Protein AF-B7Q5U0-F1 (afdb_monom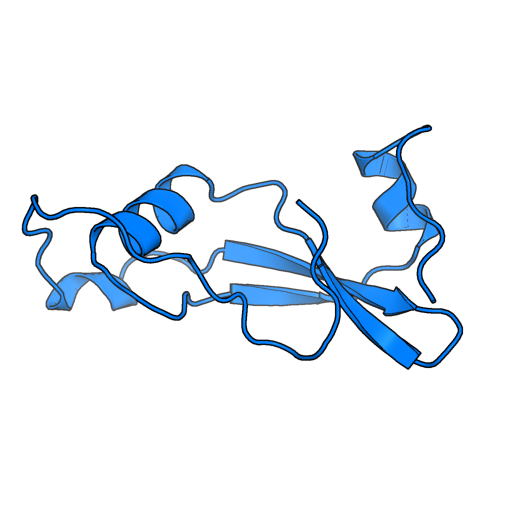er_lite)

Radius of gyration: 14.52 Å; chains: 1; bounding box: 29×28×39 Å

pLDDT: mean 76.77, std 20.28, range [29.55, 95.69]

InterPro domains:
  IPR003115 ParB-like, N-terminal domain [PF02195] (24-82)
  IPR016692 Sulfiredoxin [PTHR21348] (25-88)
  IPR036086 ParB/Sulfiredoxin superfamily [SSF110849] (25-87)

Sequence (89 aa):
MMLSKSAKLELGRPASGEMANPATKDQVPPIDLLWVKGSQGGNYYYSFGGNHRLEAHYRMGCTTIRAKLIQATPLALASYLGGSTPDLK

Organism: Ixodes scapularis (NCBI:txid6945)

Structure (mmCIF, N/CA/C/O backbone):
data_AF-B7Q5U0-F1
#
_entry.id   AF-B7Q5U0-F1
#
loop_
_atom_site.group_PDB
_atom_site.id
_atom_site.type_symbol
_atom_site.label_atom_id
_atom_site.label_alt_id
_atom_site.label_comp_id
_atom_site.label_asym_id
_atom_site.label_entity_id
_atom_site.label_seq_id
_atom_site.pdbx_PDB_ins_code
_atom_site.Cartn_x
_atom_site.Cartn_y
_atom_site.Cartn_z
_atom_site.occupancy
_atom_site.B_iso_or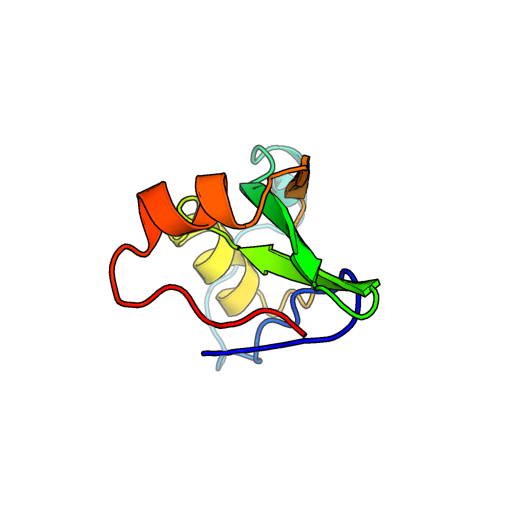_equiv
_atom_site.auth_seq_id
_atom_site.auth_comp_id
_atom_site.auth_asym_id
_atom_site.auth_atom_id
_atom_site.pdbx_PDB_model_num
ATOM 1 N N . MET A 1 1 ? -8.877 6.244 -7.507 1.00 34.81 1 MET A N 1
ATOM 2 C CA . MET A 1 1 ? -9.107 4.856 -7.959 1.00 34.81 1 MET A CA 1
ATOM 3 C C . MET A 1 1 ? -9.047 3.974 -6.719 1.00 34.81 1 MET A C 1
ATOM 5 O O . MET A 1 1 ? -7.983 3.843 -6.133 1.00 34.81 1 MET A O 1
ATOM 9 N N . MET A 1 2 ? -10.204 3.538 -6.221 1.00 29.55 2 MET A N 1
ATOM 10 C CA . MET A 1 2 ? -10.368 2.846 -4.936 1.00 29.55 2 MET A CA 1
ATOM 11 C C . MET A 1 2 ? -10.766 1.401 -5.238 1.00 29.55 2 MET A C 1
ATOM 13 O O . MET A 1 2 ? -11.749 1.205 -5.945 1.00 29.55 2 MET A O 1
ATOM 17 N N . LEU A 1 3 ? -10.025 0.411 -4.740 1.00 39.00 3 LEU A N 1
ATOM 18 C CA . LEU A 1 3 ? -10.356 -1.006 -4.912 1.00 39.00 3 LEU A CA 1
ATOM 19 C C . LEU A 1 3 ? -10.115 -1.752 -3.593 1.00 39.00 3 LEU A C 1
ATOM 21 O O . LEU A 1 3 ? -8.996 -1.806 -3.086 1.00 39.00 3 LEU A O 1
ATOM 25 N N . SER A 1 4 ? -11.206 -2.287 -3.041 1.00 36.16 4 SER A N 1
ATOM 26 C CA . SER A 1 4 ? -11.238 -3.219 -1.913 1.00 36.16 4 SER A CA 1
ATOM 27 C C . SER A 1 4 ? -11.436 -4.645 -2.432 1.00 36.16 4 SER A C 1
ATOM 29 O O . SER A 1 4 ? -12.102 -4.844 -3.448 1.00 36.16 4 SER A O 1
ATOM 31 N N . LYS A 1 5 ? -10.932 -5.599 -1.637 1.00 31.88 5 LYS A N 1
ATOM 32 C CA . LYS A 1 5 ? -10.976 -7.073 -1.722 1.00 31.88 5 LYS A CA 1
ATOM 33 C C . LYS A 1 5 ? -9.771 -7.751 -2.397 1.00 31.88 5 LYS A C 1
ATOM 35 O O . LYS A 1 5 ? -9.714 -7.937 -3.601 1.00 31.88 5 LYS A O 1
ATOM 40 N N . SER A 1 6 ? -8.884 -8.234 -1.518 1.00 33.97 6 SER A N 1
ATOM 41 C CA . SER A 1 6 ? -8.017 -9.416 -1.665 1.00 33.97 6 SER A CA 1
ATOM 42 C C . SER A 1 6 ? -6.936 -9.381 -2.751 1.00 33.97 6 SER A C 1
ATOM 44 O O . SER A 1 6 ? -7.198 -9.692 -3.900 1.00 33.97 6 SER A O 1
ATOM 46 N N . ALA A 1 7 ? -5.703 -9.084 -2.317 1.00 38.75 7 ALA A N 1
ATOM 47 C CA . ALA A 1 7 ? -4.367 -9.432 -2.841 1.00 38.75 7 ALA A CA 1
ATOM 48 C C . ALA A 1 7 ? -4.159 -9.718 -4.347 1.00 38.75 7 ALA A C 1
ATOM 50 O O . ALA A 1 7 ? -3.250 -10.463 -4.710 1.00 38.75 7 ALA A O 1
ATOM 51 N N . LYS A 1 8 ? -4.946 -9.121 -5.238 1.00 37.44 8 LYS A N 1
ATOM 52 C CA . LYS A 1 8 ? -4.740 -9.153 -6.681 1.00 37.44 8 LYS A CA 1
ATOM 53 C C . LYS A 1 8 ? -5.017 -7.750 -7.200 1.00 37.44 8 LYS A C 1
ATOM 55 O O . LYS A 1 8 ? -6.161 -7.323 -7.303 1.00 37.44 8 LYS A O 1
ATOM 60 N N . LEU A 1 9 ? -3.947 -6.994 -7.437 1.00 45.62 9 LEU A N 1
ATOM 61 C CA . LEU A 1 9 ? -4.043 -5.686 -8.074 1.00 45.62 9 LEU A CA 1
ATOM 62 C C . LEU A 1 9 ? -4.345 -5.928 -9.559 1.00 45.62 9 LEU A C 1
ATOM 64 O O . LEU A 1 9 ? -3.431 -6.168 -10.344 1.00 45.62 9 LEU A O 1
ATOM 68 N N . GLU A 1 10 ? -5.629 -5.959 -9.914 1.00 45.50 10 GLU A N 1
ATOM 69 C CA . GLU A 1 10 ? -6.083 -6.179 -11.289 1.00 45.50 10 GLU A CA 1
ATOM 70 C C . GLU A 1 10 ? -5.821 -4.908 -12.109 1.00 45.50 10 GLU A C 1
ATOM 72 O O . GLU A 1 10 ? -6.525 -3.903 -12.009 1.00 45.50 10 GLU A O 1
ATOM 77 N N . LEU A 1 11 ? -4.746 -4.944 -12.893 1.00 51.78 11 LEU A N 1
ATOM 78 C CA . LEU A 1 11 ? -4.426 -3.934 -13.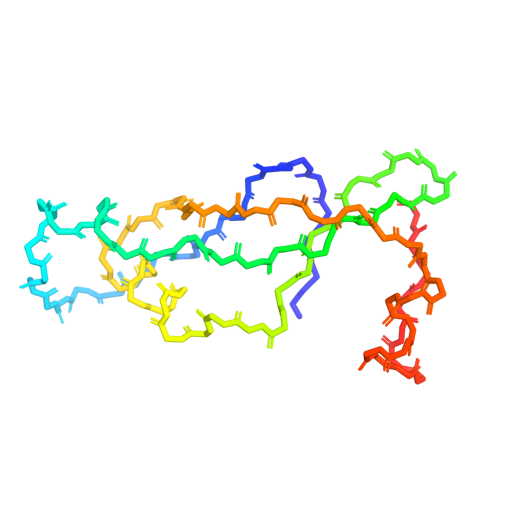892 1.00 51.78 11 LEU A CA 1
ATOM 79 C C . LEU A 1 11 ? -5.444 -4.057 -15.037 1.00 51.78 11 LEU A C 1
ATOM 81 O O . LEU A 1 11 ? -5.609 -5.141 -15.596 1.00 51.78 11 LEU A O 1
ATOM 85 N N . GLY A 1 12 ? -6.155 -2.972 -15.370 1.00 46.91 12 GLY A N 1
ATOM 86 C CA . GLY A 1 12 ? -7.017 -2.930 -16.561 1.00 46.91 12 GLY A CA 1
ATOM 87 C C . GLY A 1 12 ? -6.243 -3.341 -17.827 1.00 46.91 12 GLY A C 1
ATOM 88 O O . GLY A 1 12 ? -5.018 -3.302 -17.860 1.00 46.91 12 GLY A O 1
ATOM 89 N N . ARG A 1 13 ? -6.916 -3.796 -18.885 1.00 48.25 13 ARG A N 1
ATOM 90 C CA . ARG A 1 13 ? -6.215 -4.147 -20.135 1.00 48.25 13 ARG A CA 1
ATOM 91 C C . ARG A 1 13 ? -5.816 -2.881 -20.909 1.00 48.25 13 ARG A C 1
ATOM 93 O O . ARG A 1 13 ? -6.698 -2.071 -21.190 1.00 48.25 13 ARG A O 1
ATOM 100 N N . PRO A 1 14 ? -4.562 -2.733 -21.359 1.00 49.22 14 PRO A N 1
ATOM 101 C CA . PRO A 1 14 ? -4.202 -1.748 -22.375 1.00 49.22 14 PRO A CA 1
ATOM 102 C C . PRO A 1 14 ? -4.521 -2.221 -23.785 1.00 49.22 14 PRO A C 1
ATOM 104 O O . PRO A 1 14 ? -4.512 -3.416 -24.090 1.00 49.22 14 PRO A O 1
ATOM 107 N N . ALA A 1 15 ? -4.711 -1.231 -24.656 1.00 50.50 15 ALA A N 1
ATOM 108 C CA . ALA A 1 15 ? -4.632 -1.387 -26.096 1.00 50.50 15 ALA A CA 1
ATOM 109 C C . ALA A 1 15 ? -3.174 -1.640 -26.531 1.00 50.50 15 ALA A C 1
ATOM 111 O O . ALA A 1 15 ? -2.231 -1.076 -25.982 1.00 50.50 15 ALA A O 1
ATOM 112 N N . SER A 1 16 ? -3.036 -2.535 -27.502 1.00 55.16 16 SER A N 1
ATOM 113 C CA . SER A 1 16 ? -1.822 -3.147 -28.048 1.00 55.16 16 SER A CA 1
ATOM 114 C C . SER A 1 16 ? -0.632 -2.219 -28.330 1.00 55.16 16 SER A C 1
ATOM 116 O O . SER A 1 16 ? -0.798 -1.212 -29.014 1.00 55.16 16 SER A O 1
ATOM 118 N N . GLY A 1 17 ? 0.576 -2.689 -27.984 1.00 55.72 17 GLY A N 1
ATOM 119 C CA . GLY A 1 17 ? 1.805 -2.386 -28.729 1.00 55.72 17 GLY A CA 1
ATOM 120 C C . GLY A 1 17 ? 3.003 -1.927 -27.895 1.00 55.72 17 GLY A C 1
ATOM 121 O O . GLY A 1 17 ? 3.188 -0.733 -27.733 1.00 55.72 17 GLY A O 1
ATOM 122 N N . GLU A 1 18 ? 3.824 -2.868 -27.412 1.00 37.47 18 GLU A N 1
ATOM 123 C CA . GLU A 1 18 ? 5.298 -2.868 -27.546 1.00 37.47 18 GLU A CA 1
ATOM 124 C C . GLU A 1 18 ? 5.890 -4.107 -26.852 1.00 37.47 18 GLU A C 1
ATOM 126 O O . GLU A 1 18 ? 5.628 -4.389 -25.682 1.00 37.47 18 GLU A O 1
ATOM 131 N N . MET A 1 19 ? 6.663 -4.894 -27.607 1.00 41.88 19 MET A N 1
ATOM 132 C CA . MET A 1 19 ? 7.253 -6.155 -27.156 1.00 41.88 19 MET A CA 1
ATOM 133 C C . MET A 1 19 ? 8.500 -5.900 -26.299 1.00 41.88 19 MET A C 1
ATOM 135 O O . MET A 1 19 ? 9.617 -5.873 -26.812 1.00 41.88 19 MET A O 1
ATOM 139 N N . ALA A 1 20 ? 8.328 -5.770 -24.983 1.00 50.69 20 ALA A N 1
ATOM 140 C CA . ALA A 1 20 ? 9.420 -5.999 -24.041 1.00 50.69 20 ALA A CA 1
ATOM 141 C C . ALA A 1 20 ? 9.468 -7.499 -23.709 1.00 50.69 20 ALA A C 1
ATOM 143 O O . ALA A 1 20 ? 8.500 -8.075 -23.217 1.00 50.69 20 ALA A O 1
ATOM 144 N N . ASN A 1 21 ? 10.586 -8.139 -24.047 1.00 55.84 21 ASN A N 1
ATOM 145 C CA . ASN A 1 21 ? 10.836 -9.572 -23.899 1.00 55.84 21 ASN A CA 1
ATOM 146 C C . ASN A 1 21 ? 10.348 -10.131 -22.534 1.00 55.84 21 ASN A C 1
ATOM 148 O O . ASN A 1 21 ? 10.881 -9.732 -21.497 1.00 55.84 21 ASN A O 1
ATOM 152 N N . PRO A 1 22 ? 9.399 -11.090 -22.493 1.00 56.12 22 PRO A N 1
ATOM 153 C CA . PRO A 1 22 ? 8.839 -11.611 -21.240 1.00 56.12 22 PRO A CA 1
ATOM 154 C C . PRO A 1 22 ? 9.870 -12.330 -20.352 1.00 56.12 22 PRO A C 1
ATOM 156 O O . PRO A 1 22 ? 9.631 -12.503 -19.156 1.00 56.12 22 PRO A O 1
ATOM 159 N N . ALA A 1 23 ? 11.021 -12.725 -20.908 1.00 58.09 23 ALA A N 1
ATOM 160 C CA . ALA A 1 23 ? 12.084 -13.426 -20.190 1.00 58.09 23 ALA A CA 1
ATOM 161 C C . ALA A 1 23 ? 12.852 -12.550 -19.178 1.00 58.09 23 ALA A C 1
ATOM 163 O O . ALA A 1 23 ? 13.500 -13.087 -18.283 1.00 58.09 23 ALA A O 1
ATOM 164 N N . THR A 1 24 ? 12.784 -11.216 -19.270 1.00 61.75 24 THR A N 1
ATOM 165 C CA . THR A 1 24 ? 13.484 -10.315 -18.330 1.00 61.75 24 THR A CA 1
ATOM 166 C C . THR A 1 24 ? 12.602 -9.840 -17.174 1.00 61.75 24 THR A C 1
ATOM 168 O O . THR A 1 24 ? 13.098 -9.177 -16.261 1.00 61.75 24 THR A O 1
ATOM 171 N N . LYS A 1 25 ? 11.312 -10.219 -17.138 1.00 60.28 25 LYS A N 1
ATOM 172 C CA . LYS A 1 25 ? 10.366 -9.804 -16.082 1.00 60.28 25 LYS A CA 1
ATOM 173 C C . LYS A 1 25 ? 10.867 -10.147 -14.670 1.00 60.28 25 LYS A C 1
ATOM 175 O O . LYS A 1 25 ? 10.646 -9.397 -13.719 1.00 60.28 25 LYS A O 1
ATOM 180 N N . ASP A 1 26 ? 11.569 -11.273 -14.545 1.00 66.62 26 ASP A N 1
ATOM 181 C CA . ASP A 1 26 ? 12.040 -11.805 -13.267 1.00 66.62 26 ASP A CA 1
ATOM 182 C C . ASP A 1 26 ? 13.343 -11.134 -12.797 1.00 66.62 26 ASP A C 1
ATOM 184 O O . ASP A 1 26 ? 13.697 -11.225 -11.619 1.00 66.62 26 ASP A O 1
ATOM 188 N N . GLN A 1 27 ? 14.002 -10.371 -13.675 1.00 75.56 27 GLN A N 1
ATOM 189 C CA . GLN A 1 27 ? 15.196 -9.577 -13.367 1.00 75.56 27 GLN A CA 1
ATOM 190 C C . GLN A 1 27 ? 14.849 -8.189 -12.804 1.00 75.56 27 GLN A C 1
ATOM 192 O O . GLN A 1 27 ? 15.677 -7.555 -12.154 1.00 75.56 27 GLN A O 1
ATOM 197 N N . VAL A 1 28 ? 13.616 -7.715 -13.015 1.00 80.56 28 VAL A N 1
ATOM 198 C CA . VAL A 1 28 ? 13.155 -6.414 -12.510 1.00 80.56 28 VAL A CA 1
ATOM 199 C C . VAL A 1 28 ? 12.747 -6.545 -11.040 1.00 80.56 28 VAL A C 1
ATOM 201 O O . VAL A 1 28 ? 11.894 -7.382 -10.739 1.00 80.56 28 VAL A O 1
ATOM 204 N N . PRO A 1 29 ? 13.275 -5.725 -10.111 1.00 85.81 29 PRO A N 1
ATOM 205 C CA . PRO A 1 29 ? 12.939 -5.834 -8.694 1.00 85.81 29 PRO A CA 1
ATOM 206 C C . PRO A 1 29 ? 11.432 -5.646 -8.445 1.00 85.81 29 PRO A C 1
ATOM 208 O O . PRO A 1 29 ? 10.778 -4.885 -9.175 1.00 85.81 29 PRO A O 1
ATOM 211 N N . PRO A 1 30 ? 10.870 -6.298 -7.409 1.00 87.69 30 PRO A N 1
ATOM 212 C CA . PRO A 1 30 ? 9.462 -6.145 -7.057 1.00 87.69 30 PRO A CA 1
ATOM 213 C C . PRO A 1 30 ? 9.138 -4.701 -6.647 1.00 87.69 30 PRO A C 1
ATOM 215 O O . PRO A 1 30 ? 10.020 -3.937 -6.241 1.00 87.69 30 PRO A O 1
ATOM 218 N N . ILE A 1 31 ? 7.870 -4.312 -6.779 1.00 89.44 31 ILE A N 1
ATOM 219 C CA . ILE A 1 31 ? 7.369 -3.044 -6.227 1.00 89.44 31 ILE A CA 1
ATOM 220 C C . ILE A 1 31 ? 7.028 -3.205 -4.744 1.00 89.44 31 ILE A C 1
ATOM 222 O O . ILE A 1 31 ? 6.675 -4.298 -4.309 1.00 89.44 31 ILE A O 1
ATOM 226 N N . ASP A 1 32 ? 7.096 -2.127 -3.973 1.00 91.38 32 ASP A N 1
ATOM 227 C CA . ASP A 1 32 ? 6.655 -2.139 -2.579 1.00 91.38 32 ASP A CA 1
ATOM 228 C C . ASP A 1 32 ? 5.179 -1.742 -2.500 1.00 91.38 32 ASP A C 1
ATOM 230 O O . ASP A 1 32 ? 4.781 -0.695 -3.014 1.00 91.38 32 ASP A O 1
ATOM 234 N N . LEU A 1 33 ? 4.372 -2.580 -1.849 1.00 93.00 33 LEU A N 1
ATOM 235 C CA . LEU A 1 33 ? 2.964 -2.307 -1.579 1.00 93.00 33 LEU A CA 1
ATOM 236 C C . LEU A 1 33 ? 2.742 -2.180 -0.077 1.00 93.00 33 LEU A C 1
ATOM 238 O O . LEU A 1 33 ? 2.997 -3.122 0.677 1.00 93.00 33 LEU A O 1
ATOM 242 N N . LEU A 1 34 ? 2.200 -1.041 0.347 1.00 94.38 34 LEU A N 1
ATOM 243 C CA . LEU A 1 34 ? 1.673 -0.878 1.693 1.00 94.38 34 LEU A CA 1
ATOM 244 C C . LEU A 1 34 ? 0.392 -1.695 1.825 1.00 94.38 34 LEU A C 1
ATOM 246 O O . LEU A 1 34 ? -0.597 -1.423 1.148 1.00 94.38 34 LEU A O 1
ATOM 250 N N . TRP A 1 35 ? 0.414 -2.679 2.713 1.00 95.69 35 TRP A N 1
ATOM 251 C CA . TRP A 1 35 ? -0.739 -3.482 3.078 1.00 95.69 35 TRP A CA 1
ATOM 252 C C . TRP A 1 35 ? -1.330 -2.967 4.387 1.00 95.69 35 TRP A C 1
ATOM 254 O O . TRP A 1 35 ? -0.716 -3.079 5.449 1.00 95.69 35 TRP A O 1
ATOM 264 N N . VAL A 1 36 ? -2.542 -2.425 4.307 1.00 94.44 36 VAL A N 1
ATOM 265 C CA . VAL A 1 36 ? -3.285 -1.901 5.454 1.00 94.44 36 VAL A CA 1
ATOM 266 C C . VAL A 1 36 ? -4.545 -2.732 5.656 1.00 94.44 36 VAL A C 1
ATOM 268 O O . VAL A 1 36 ? -5.270 -3.027 4.701 1.00 94.44 36 VAL A O 1
ATOM 271 N N . LYS A 1 37 ? -4.808 -3.121 6.906 1.00 93.75 37 LYS A N 1
ATOM 272 C CA . LYS A 1 37 ? -6.063 -3.772 7.293 1.00 93.75 37 LYS A CA 1
ATOM 273 C C . LYS A 1 37 ? -7.094 -2.721 7.700 1.00 93.75 37 LYS A C 1
ATOM 275 O O . LYS A 1 37 ? -6.798 -1.863 8.529 1.00 93.75 37 LYS A O 1
ATOM 280 N N . GLY A 1 38 ? -8.283 -2.805 7.112 1.00 91.81 38 GLY A N 1
ATOM 281 C CA . GLY A 1 38 ? -9.456 -2.028 7.498 1.00 91.81 38 GLY A CA 1
ATOM 282 C C . GLY A 1 38 ? -10.052 -2.499 8.823 1.00 91.81 38 GLY A C 1
ATOM 283 O O . GLY A 1 38 ? -9.751 -3.591 9.313 1.00 91.81 38 GLY A O 1
ATOM 284 N N . SER A 1 39 ? -10.908 -1.659 9.395 1.00 90.81 39 SER A N 1
ATOM 285 C CA . SER A 1 39 ? -11.560 -1.871 10.696 1.00 90.81 39 SER A CA 1
ATOM 286 C C . SER A 1 39 ? -12.454 -3.125 10.776 1.00 90.81 39 SER A C 1
ATOM 288 O O . SER A 1 39 ? -12.613 -3.703 11.845 1.00 90.81 39 SER A O 1
ATOM 290 N N . GLN A 1 40 ? -12.987 -3.583 9.649 1.00 92.69 40 GLN A N 1
ATOM 291 C CA . GLN A 1 40 ? -13.805 -4.780 9.429 1.00 92.69 40 GLN A C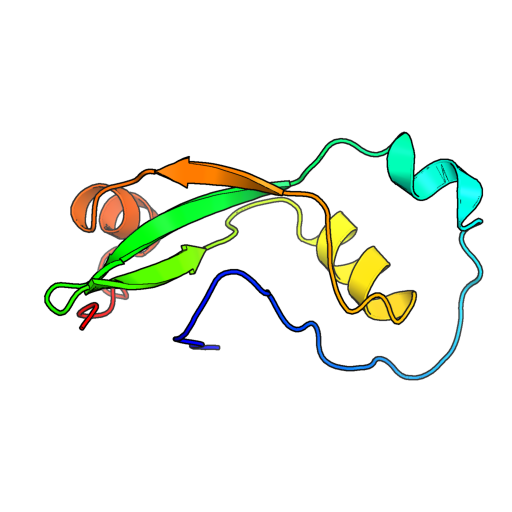A 1
ATOM 292 C C . GLN A 1 40 ? -12.991 -5.936 8.817 1.00 92.69 40 GLN A C 1
ATOM 294 O O . GLN A 1 40 ? -13.554 -6.933 8.370 1.00 92.69 40 GLN A O 1
ATOM 299 N N . GLY A 1 41 ? -11.659 -5.818 8.771 1.00 89.75 41 GLY A N 1
ATOM 300 C CA . GLY A 1 41 ? -10.765 -6.867 8.276 1.00 89.75 41 GLY A CA 1
ATOM 301 C C . GLY A 1 41 ? -10.506 -6.848 6.766 1.00 89.75 41 GLY A C 1
ATOM 302 O O . GLY A 1 41 ? -9.883 -7.779 6.251 1.00 89.75 41 GLY A O 1
ATOM 303 N N . GLY A 1 42 ? -10.937 -5.804 6.046 1.00 92.50 42 GLY A N 1
ATOM 304 C CA . GLY A 1 42 ? -10.615 -5.619 4.629 1.00 92.50 42 GLY A CA 1
ATOM 305 C C . GLY A 1 42 ? -9.109 -5.455 4.391 1.00 92.50 42 GLY A C 1
ATOM 306 O O . GLY A 1 42 ? -8.425 -4.790 5.163 1.00 92.50 42 GLY A O 1
ATOM 307 N N . ASN A 1 43 ? -8.570 -6.047 3.321 1.00 93.38 43 ASN A N 1
ATOM 308 C CA . ASN A 1 43 ? -7.164 -5.873 2.941 1.00 93.38 43 ASN A CA 1
ATOM 309 C C . ASN A 1 43 ? -7.045 -4.836 1.822 1.00 93.38 43 ASN A C 1
ATOM 311 O O . ASN A 1 43 ? -7.599 -5.039 0.740 1.00 93.38 43 ASN A O 1
ATOM 315 N N . TYR A 1 44 ? -6.292 -3.770 2.084 1.00 93.38 44 TYR A N 1
ATOM 316 C CA . TYR A 1 44 ? -6.050 -2.668 1.159 1.00 93.38 44 TYR A CA 1
ATOM 317 C C . TYR A 1 44 ? -4.567 -2.591 0.807 1.00 93.38 44 TYR A C 1
ATOM 319 O O . TYR A 1 44 ? -3.717 -2.695 1.692 1.00 93.38 44 TYR A O 1
ATOM 327 N N . TYR A 1 45 ? -4.263 -2.407 -0.478 1.00 92.94 45 TYR A N 1
ATOM 328 C CA . TYR A 1 45 ? -2.898 -2.392 -1.002 1.00 92.94 45 TYR A CA 1
ATOM 329 C C . TYR A 1 45 ? -2.634 -1.078 -1.730 1.00 92.94 45 TYR A C 1
ATOM 331 O O . TYR A 1 45 ? -3.315 -0.761 -2.703 1.00 92.94 45 TYR A O 1
ATOM 339 N N . TYR A 1 46 ? -1.639 -0.326 -1.267 1.00 92.31 46 TYR A N 1
ATOM 340 C CA . TYR A 1 46 ? -1.264 0.974 -1.815 1.00 92.31 46 TYR A CA 1
ATOM 341 C C . TYR A 1 46 ? 0.151 0.930 -2.383 1.00 92.31 46 TYR A C 1
ATOM 343 O O . TYR A 1 46 ? 1.078 0.489 -1.709 1.00 92.31 46 TYR A O 1
ATOM 351 N N . SER A 1 47 ? 0.322 1.423 -3.609 1.00 90.56 47 SER A N 1
ATOM 352 C CA . SER A 1 47 ? 1.634 1.642 -4.222 1.00 90.56 47 SER A CA 1
ATOM 353 C C . SER A 1 47 ? 1.910 3.138 -4.274 1.00 90.56 47 SER A C 1
ATOM 355 O O . SER A 1 47 ? 1.129 3.878 -4.866 1.00 90.56 47 SER A O 1
ATOM 357 N N . PHE A 1 48 ? 3.021 3.580 -3.687 1.00 88.12 48 PHE A N 1
ATOM 358 C CA . PHE A 1 48 ? 3.489 4.972 -3.796 1.00 88.12 48 PHE A CA 1
ATOM 359 C C . PHE A 1 48 ? 4.665 5.124 -4.764 1.00 88.12 48 PHE A C 1
ATOM 361 O O . PHE A 1 48 ? 4.979 6.225 -5.204 1.00 88.12 48 PHE A O 1
ATOM 368 N N . GLY A 1 49 ? 5.307 4.011 -5.113 1.00 86.44 49 GLY A N 1
ATOM 369 C CA . GLY A 1 49 ? 6.387 3.954 -6.088 1.00 86.44 49 GLY A CA 1
ATOM 370 C C . GLY A 1 49 ? 6.112 2.914 -7.165 1.00 86.44 49 GLY A C 1
ATOM 371 O O . GLY A 1 49 ? 5.083 2.243 -7.176 1.00 86.44 49 GLY A O 1
ATOM 372 N N . GLY A 1 50 ? 7.061 2.760 -8.088 1.00 84.56 50 GLY A N 1
ATOM 373 C CA . GLY A 1 50 ? 6.979 1.711 -9.104 1.00 84.56 50 GLY A CA 1
ATOM 374 C C . GLY A 1 50 ? 6.027 2.002 -10.266 1.00 84.56 50 GLY A C 1
ATOM 375 O O . GLY A 1 50 ? 5.776 1.086 -11.040 1.00 84.56 50 GLY A O 1
ATOM 376 N N . ASN A 1 51 ? 5.569 3.248 -10.444 1.00 87.44 51 ASN A N 1
ATOM 377 C CA . ASN A 1 51 ? 4.633 3.643 -11.508 1.00 87.44 51 ASN A CA 1
ATOM 378 C C . ASN A 1 51 ? 5.060 3.156 -12.900 1.00 87.44 51 ASN A C 1
ATOM 380 O O . ASN A 1 51 ? 4.256 2.556 -13.598 1.00 87.44 51 ASN A O 1
ATOM 384 N N . HIS A 1 52 ? 6.331 3.318 -13.287 1.00 87.00 52 HIS A N 1
ATOM 385 C CA . HIS A 1 52 ? 6.811 2.845 -14.596 1.00 87.00 52 HIS A CA 1
ATOM 386 C C . HIS A 1 52 ? 6.769 1.318 -14.730 1.00 87.00 52 HIS A C 1
ATOM 388 O O . HIS A 1 52 ? 6.440 0.798 -15.789 1.00 87.00 52 HIS A O 1
ATOM 394 N N . ARG A 1 53 ? 7.083 0.585 -13.652 1.00 85.81 53 ARG A N 1
ATOM 395 C CA . ARG A 1 53 ? 7.024 -0.885 -13.641 1.00 85.81 53 ARG A CA 1
ATOM 396 C C . ARG A 1 53 ? 5.580 -1.366 -13.721 1.00 85.81 53 ARG A C 1
ATOM 398 O O . ARG A 1 53 ? 5.312 -2.338 -14.421 1.00 85.81 53 ARG A O 1
ATOM 405 N N . LEU A 1 54 ? 4.677 -0.673 -13.032 1.00 83.31 54 LEU A N 1
ATOM 406 C CA . LEU A 1 54 ? 3.247 -0.939 -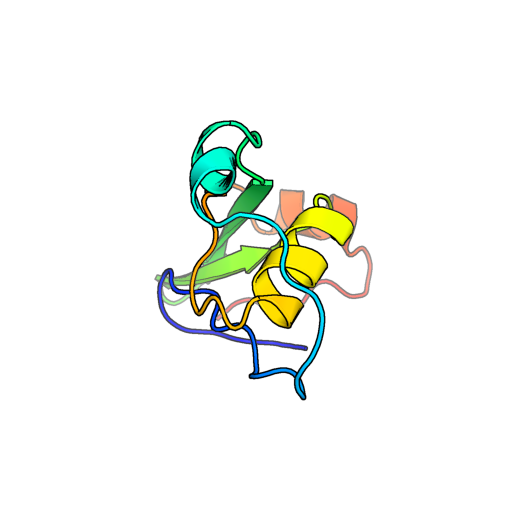13.059 1.00 83.31 54 LEU A CA 1
ATOM 407 C C . LEU A 1 54 ? 2.659 -0.663 -14.446 1.00 83.31 54 LEU A C 1
ATOM 409 O O . LEU A 1 54 ? 1.969 -1.517 -14.982 1.00 83.31 54 LEU A O 1
ATOM 413 N N . GLU A 1 55 ? 3.007 0.472 -15.050 1.00 85.44 55 GLU A N 1
ATOM 414 C CA . GLU A 1 55 ? 2.597 0.856 -16.403 1.00 85.44 55 GLU A CA 1
ATOM 415 C C . GLU A 1 55 ? 3.163 -0.094 -17.463 1.00 85.44 55 GLU A C 1
ATOM 417 O O . GLU A 1 55 ? 2.459 -0.478 -18.389 1.00 85.44 55 GLU A O 1
ATOM 422 N N . ALA A 1 56 ? 4.411 -0.545 -17.318 1.00 85.31 56 ALA A N 1
ATOM 423 C CA . ALA A 1 56 ? 4.972 -1.562 -18.199 1.00 85.31 56 ALA A CA 1
ATOM 424 C C . ALA A 1 56 ? 4.197 -2.885 -18.082 1.00 85.31 56 ALA A C 1
ATOM 426 O O . ALA A 1 56 ? 3.824 -3.464 -19.098 1.00 85.31 56 ALA A O 1
ATOM 427 N N . HIS A 1 57 ? 3.906 -3.351 -16.859 1.00 82.56 57 HIS A N 1
ATOM 428 C CA . HIS A 1 57 ? 3.093 -4.558 -16.651 1.00 82.56 57 HIS A CA 1
ATOM 429 C C . HIS A 1 57 ? 1.680 -4.390 -17.203 1.00 82.56 57 HIS A C 1
ATOM 431 O O . HIS A 1 57 ? 1.189 -5.312 -17.851 1.00 82.56 57 HIS A O 1
ATOM 437 N N . TYR A 1 58 ? 1.075 -3.215 -17.005 1.00 82.38 58 TYR A N 1
ATOM 438 C CA . TYR A 1 58 ? -0.185 -2.837 -17.626 1.00 82.38 58 TYR A CA 1
ATOM 439 C C . TYR A 1 58 ? -0.045 -3.042 -19.131 1.00 82.38 58 TYR A C 1
ATOM 441 O O . TYR A 1 58 ? -0.655 -3.974 -19.640 1.00 82.38 58 TYR A O 1
ATOM 449 N N . ARG A 1 59 ? 0.823 -2.280 -19.823 1.00 83.75 59 ARG A N 1
ATOM 450 C CA . ARG A 1 59 ? 1.038 -2.296 -21.291 1.00 83.75 59 ARG A CA 1
ATOM 451 C C . ARG A 1 59 ? 1.324 -3.676 -21.880 1.00 83.75 59 ARG A C 1
ATOM 453 O O . ARG A 1 59 ? 0.861 -3.977 -22.974 1.00 83.75 59 ARG A O 1
ATOM 460 N N . MET A 1 60 ? 2.030 -4.527 -21.141 1.00 81.56 60 MET A N 1
ATOM 461 C CA . MET A 1 60 ? 2.303 -5.919 -21.520 1.00 81.56 60 MET A CA 1
ATOM 462 C C . MET A 1 60 ? 1.087 -6.853 -21.365 1.00 81.56 60 MET A C 1
ATOM 464 O O . MET A 1 60 ? 1.198 -8.053 -21.607 1.00 81.56 60 MET A O 1
ATOM 468 N N . GLY A 1 61 ? -0.066 -6.346 -20.926 1.00 80.19 61 GLY A N 1
ATOM 469 C CA . GLY A 1 61 ? -1.270 -7.131 -20.666 1.00 80.19 61 GLY A CA 1
ATOM 470 C C . GLY A 1 61 ? -1.146 -8.053 -19.452 1.00 80.19 61 GLY A C 1
ATOM 471 O O . GLY A 1 61 ? -1.890 -9.029 -19.343 1.00 80.19 61 GLY A O 1
ATOM 472 N N . CYS A 1 62 ? -0.203 -7.783 -18.544 1.00 81.75 62 CYS A N 1
ATOM 473 C CA . CYS A 1 62 ? -0.014 -8.587 -17.345 1.00 81.75 62 CYS A CA 1
ATOM 474 C C . CYS A 1 62 ? -1.102 -8.265 -16.319 1.00 81.75 62 CYS A C 1
ATOM 476 O O . CYS A 1 62 ? -1.251 -7.132 -15.873 1.00 81.75 62 CYS A O 1
ATOM 478 N N . THR A 1 63 ? -1.817 -9.295 -15.872 1.00 81.94 63 THR A N 1
ATOM 479 C CA . THR A 1 63 ? -2.859 -9.165 -14.841 1.00 81.94 63 THR A CA 1
ATOM 480 C C . THR A 1 63 ? -2.299 -9.086 -13.420 1.00 81.94 63 THR A C 1
ATOM 482 O O . THR A 1 63 ? -3.048 -8.874 -12.473 1.00 81.94 63 THR A O 1
ATOM 485 N N . THR A 1 64 ? -0.998 -9.332 -13.245 1.00 84.44 64 THR A N 1
ATOM 486 C CA . THR A 1 64 ? -0.320 -9.392 -11.944 1.00 84.44 64 THR A CA 1
ATOM 487 C C . THR A 1 64 ? 1.104 -8.856 -12.052 1.00 84.44 64 THR A C 1
ATOM 489 O O . THR A 1 64 ? 1.763 -9.063 -13.070 1.00 84.44 64 THR A O 1
ATOM 492 N N . ILE A 1 65 ? 1.606 -8.251 -10.975 1.00 86.06 65 ILE A N 1
ATOM 493 C CA . ILE A 1 65 ? 2.989 -7.776 -10.833 1.00 86.06 65 ILE A CA 1
ATOM 494 C C . ILE A 1 65 ? 3.602 -8.337 -9.547 1.00 86.06 65 ILE A C 1
ATOM 496 O O . ILE A 1 65 ? 2.899 -8.549 -8.558 1.00 86.06 65 ILE A O 1
ATOM 500 N N . ARG A 1 66 ? 4.919 -8.573 -9.540 1.00 88.50 66 ARG A N 1
ATOM 501 C CA . ARG A 1 66 ? 5.630 -8.969 -8.317 1.00 88.50 66 ARG A CA 1
ATOM 502 C C . ARG A 1 66 ? 5.716 -7.796 -7.350 1.00 88.50 66 ARG A C 1
ATOM 504 O O . ARG A 1 66 ? 6.230 -6.733 -7.702 1.00 88.50 66 ARG A O 1
ATOM 511 N N . ALA A 1 67 ? 5.274 -8.026 -6.120 1.00 91.44 67 ALA A N 1
ATOM 512 C CA . ALA A 1 67 ? 5.281 -7.020 -5.076 1.00 91.44 67 ALA A CA 1
ATOM 513 C C . ALA A 1 67 ? 5.764 -7.576 -3.736 1.00 91.44 67 ALA A C 1
ATOM 515 O O . ALA A 1 67 ? 5.471 -8.718 -3.379 1.00 91.44 67 ALA A O 1
ATOM 516 N N . LYS A 1 68 ? 6.473 -6.738 -2.981 1.00 92.19 68 LYS A N 1
ATOM 517 C CA . LYS A 1 68 ? 6.776 -6.946 -1.571 1.00 92.19 68 LYS A CA 1
ATOM 518 C C . LYS A 1 68 ? 5.673 -6.287 -0.749 1.00 92.19 68 LYS A C 1
ATOM 520 O O . LYS A 1 68 ? 5.448 -5.084 -0.855 1.00 92.19 68 LYS A O 1
ATOM 525 N N . LEU A 1 69 ? 4.982 -7.081 0.064 1.00 93.69 69 LEU A N 1
ATOM 526 C CA . LEU A 1 69 ? 3.954 -6.574 0.967 1.00 93.69 69 LEU A CA 1
ATOM 527 C C . LEU A 1 69 ? 4.607 -6.039 2.240 1.00 93.69 69 LEU A C 1
ATOM 529 O O . LEU A 1 69 ? 5.288 -6.774 2.954 1.00 93.69 69 LEU A O 1
ATOM 533 N N . ILE A 1 70 ? 4.377 -4.763 2.522 1.00 93.69 70 ILE A N 1
ATOM 534 C CA . ILE A 1 70 ? 4.833 -4.083 3.730 1.00 93.69 70 ILE A CA 1
ATOM 535 C C . ILE A 1 70 ? 3.599 -3.791 4.570 1.00 93.69 70 ILE A C 1
ATOM 537 O O . ILE A 1 70 ? 2.777 -2.953 4.207 1.00 93.69 70 ILE A O 1
ATOM 541 N N . GLN A 1 71 ? 3.445 -4.506 5.681 1.00 94.56 71 GLN A N 1
ATOM 542 C CA . GLN A 1 71 ? 2.317 -4.285 6.576 1.00 94.56 71 GLN A CA 1
ATOM 543 C C . GLN A 1 71 ? 2.438 -2.908 7.242 1.00 94.56 71 GLN A C 1
ATOM 545 O O . GLN A 1 71 ? 3.475 -2.578 7.815 1.00 94.56 71 GLN A O 1
ATOM 550 N N . ALA A 1 72 ? 1.371 -2.117 7.169 1.00 92.38 72 ALA A N 1
ATOM 551 C CA . ALA A 1 72 ? 1.321 -0.754 7.679 1.00 92.38 72 ALA A CA 1
ATOM 552 C C . ALA A 1 72 ? 0.013 -0.485 8.435 1.00 92.38 72 ALA A C 1
ATOM 554 O O . ALA A 1 72 ? -0.999 -1.168 8.254 1.00 92.38 72 ALA A O 1
ATOM 555 N N . THR A 1 73 ? 0.040 0.525 9.303 1.00 92.56 73 THR A N 1
ATOM 556 C CA . THR A 1 73 ? -1.145 1.000 10.026 1.00 92.56 73 THR A CA 1
ATOM 557 C C . THR A 1 73 ? -1.892 2.059 9.205 1.00 92.56 73 THR A C 1
ATOM 559 O O . THR A 1 73 ? -1.282 2.721 8.360 1.00 92.56 73 THR A O 1
ATOM 562 N N . PRO A 1 74 ? -3.192 2.296 9.464 1.00 90.12 74 PRO A N 1
ATOM 563 C CA . PRO A 1 74 ? -3.917 3.413 8.852 1.00 90.12 74 PRO A CA 1
ATOM 564 C C . PRO A 1 74 ? -3.261 4.777 9.115 1.00 90.12 74 PRO A C 1
ATOM 566 O O . PRO A 1 74 ? -3.271 5.645 8.250 1.00 90.12 74 PRO A O 1
ATOM 569 N N . LEU A 1 75 ? -2.620 4.949 10.277 1.00 91.38 75 LEU A N 1
ATOM 570 C CA . LEU A 1 75 ? -1.868 6.165 10.592 1.00 91.38 75 LEU A CA 1
ATOM 571 C C . LEU A 1 75 ? -0.633 6.326 9.692 1.00 91.38 75 LEU A C 1
ATOM 573 O O . LEU A 1 75 ? -0.372 7.421 9.207 1.00 91.38 75 LEU A O 1
ATOM 577 N N . ALA A 1 76 ? 0.094 5.237 9.424 1.00 91.44 76 ALA A N 1
ATOM 578 C CA . ALA A 1 76 ? 1.212 5.261 8.484 1.00 91.44 76 ALA A CA 1
ATOM 579 C C . ALA A 1 76 ? 0.743 5.590 7.057 1.00 91.44 76 ALA A C 1
ATOM 581 O O . ALA A 1 76 ? 1.411 6.340 6.352 1.00 91.44 76 ALA A O 1
ATOM 582 N N . LEU A 1 77 ? -0.432 5.096 6.644 1.00 92.50 77 LEU A N 1
ATOM 583 C CA . LEU A 1 77 ? -1.053 5.490 5.375 1.00 92.50 77 LEU A CA 1
ATOM 584 C C . LEU A 1 77 ? -1.385 6.991 5.345 1.00 92.50 77 LEU A C 1
ATOM 586 O O . LEU A 1 77 ? -1.195 7.642 4.315 1.00 92.50 77 LEU A O 1
ATOM 590 N N . ALA A 1 78 ? -1.821 7.553 6.474 1.00 92.50 78 ALA A N 1
ATOM 591 C CA . ALA A 1 78 ? -2.134 8.972 6.579 1.00 92.50 78 ALA A CA 1
ATOM 592 C C . ALA A 1 78 ? -0.919 9.886 6.395 1.00 92.50 78 ALA A C 1
ATOM 594 O O . ALA A 1 78 ? -1.068 10.995 5.889 1.00 92.50 78 ALA A O 1
ATOM 595 N N . SER A 1 79 ? 0.294 9.417 6.702 1.00 93.75 79 SER A N 1
ATOM 596 C CA . SER A 1 79 ? 1.523 10.155 6.385 1.00 93.75 79 SER A CA 1
ATOM 597 C C . SER A 1 79 ? 1.747 10.338 4.878 1.00 93.75 79 SER A C 1
ATOM 599 O O . SER A 1 79 ? 2.417 11.288 4.485 1.00 93.75 79 SER A O 1
ATOM 601 N N . TYR A 1 80 ? 1.175 9.470 4.034 1.00 91.31 80 TYR A N 1
ATOM 602 C CA . TYR A 1 80 ? 1.238 9.605 2.576 1.00 91.31 80 TYR A CA 1
ATOM 603 C C . TYR A 1 80 ? 0.051 10.382 1.996 1.00 91.31 80 TYR A C 1
ATOM 605 O O . TYR A 1 80 ? 0.227 11.161 1.063 1.00 91.31 80 TYR A O 1
ATOM 613 N N . LEU A 1 81 ? -1.162 10.146 2.508 1.00 91.56 81 LEU A N 1
ATOM 614 C CA . LEU A 1 81 ? -2.401 10.683 1.927 1.00 91.56 81 LEU A CA 1
ATOM 615 C C . LEU A 1 81 ? -2.903 11.973 2.599 1.00 91.56 81 LEU A C 1
ATOM 617 O O . LEU A 1 81 ? -3.752 12.669 2.037 1.00 91.56 81 LEU A O 1
ATOM 621 N N . GLY A 1 82 ? -2.412 12.307 3.795 1.00 92.12 82 GLY A N 1
ATOM 622 C CA . GLY A 1 82 ? -2.831 13.480 4.561 1.00 92.12 82 GLY A CA 1
ATOM 623 C C . GLY A 1 82 ? -4.348 13.531 4.761 1.00 92.12 82 GLY A C 1
ATOM 624 O O . GLY A 1 82 ? -4.979 12.53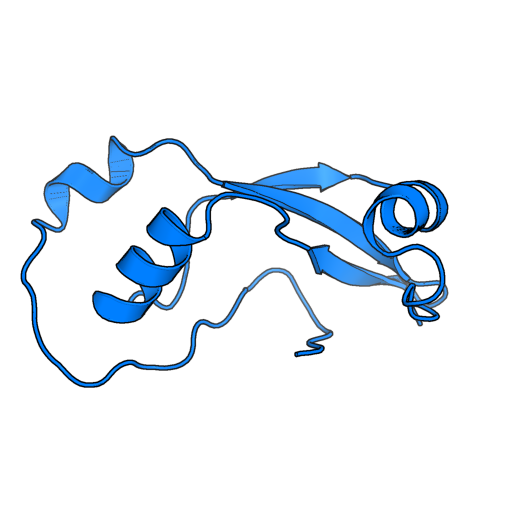8 5.127 1.00 92.12 82 GLY A O 1
ATOM 625 N N . GLY A 1 83 ? -4.959 14.680 4.462 1.00 90.69 83 GLY A N 1
ATOM 626 C CA . GLY A 1 83 ? -6.416 14.865 4.537 1.00 90.69 83 GLY A CA 1
ATOM 627 C C . GLY A 1 83 ? -7.229 14.028 3.539 1.00 90.69 83 GLY A C 1
ATOM 628 O O . GLY A 1 83 ? -8.444 13.956 3.666 1.00 90.69 83 GLY A O 1
ATOM 629 N N . SER A 1 84 ? -6.578 13.375 2.570 1.00 91.12 84 SER A N 1
ATOM 630 C CA . SER A 1 84 ? -7.233 12.471 1.611 1.00 91.12 84 SER A CA 1
ATOM 631 C C . SER A 1 84 ? -7.239 11.010 2.072 1.00 91.12 84 SER A C 1
ATOM 633 O O . SER A 1 84 ? -7.567 10.119 1.287 1.00 91.12 84 SER A O 1
ATOM 635 N N . THR A 1 85 ? -6.845 10.734 3.318 1.00 91.38 85 THR A N 1
ATOM 636 C CA . THR A 1 85 ? -6.837 9.369 3.857 1.00 91.38 85 THR A CA 1
ATOM 637 C C . THR A 1 85 ? -8.269 8.859 4.008 1.00 91.38 85 THR A C 1
ATOM 639 O O . THR A 1 85 ? -9.042 9.453 4.760 1.00 91.38 85 THR A O 1
ATOM 642 N N . PRO A 1 86 ? -8.650 7.770 3.323 1.00 89.50 86 PRO A N 1
ATOM 643 C CA . PRO A 1 86 ? -9.996 7.238 3.435 1.00 89.50 86 PRO A CA 1
ATOM 644 C C . PRO A 1 86 ? -10.195 6.469 4.742 1.00 89.50 86 PRO A C 1
ATOM 646 O O . PRO A 1 86 ? -9.266 5.855 5.269 1.00 89.50 86 PRO A O 1
ATOM 649 N N . ASP A 1 87 ? -11.440 6.429 5.211 1.00 89.94 87 ASP A N 1
ATOM 650 C CA . ASP A 1 87 ? -11.845 5.528 6.288 1.00 89.94 87 ASP A CA 1
ATOM 651 C C . ASP A 1 87 ? -11.912 4.084 5.762 1.00 89.94 87 ASP A C 1
ATOM 653 O O . ASP A 1 87 ? -12.824 3.708 5.018 1.00 89.94 87 ASP A O 1
ATOM 657 N N . LEU A 1 88 ? -10.901 3.282 6.105 1.00 88.69 88 LEU A N 1
ATOM 658 C CA . LEU A 1 88 ? -10.790 1.892 5.672 1.00 88.69 88 LEU A CA 1
ATOM 659 C C . LEU A 1 88 ? -11.720 0.997 6.506 1.00 88.69 88 LEU A C 1
ATOM 661 O O . LEU A 1 88 ? -11.445 0.685 7.672 1.00 88.69 88 LEU A O 1
ATOM 665 N N . LYS A 1 89 ? -12.810 0.551 5.875 1.00 86.88 89 LYS A N 1
ATOM 666 C CA . LYS A 1 89 ? -13.717 -0.474 6.406 1.00 86.88 89 LYS A CA 1
ATOM 667 C C . LYS A 1 89 ? -13.110 -1.856 6.228 1.00 86.88 89 LYS A C 1
ATOM 669 O O . LYS A 1 89 ? -12.761 -2.254 5.100 1.00 86.88 89 LYS A O 1
#

Foldseek 3Di:
DDDWDDDFPFQDADDDDDDDDPVCLVVDDAFEWEWEAAPVGITDTDGPDCVVVSVVCRRVRHRGTGYDYDYDYLVVVCVVQPVNRDRGD

Secondary structure (DSSP, 8-state):
----SSS---PPPPPS-----GGGGGGSPPEEEEEEE-TTS-EEEE-SS-HHHHHHHHHTT-S---EEEEEE-HHHHHHHHGGG-----